Protein AF-A0A2E9IJG1-F1 (afdb_monomer_lite)

Sequence (151 aa):
MSGSKFTTYDQIGQKEDVSDIITDISPTDTPFVSSLKNEKVNARTYEWQEDALASAADNKFAEGSAAPAASQAATTLRSNTTQILMKSVNVAGTADAVALYGRAKETAYQLGKKLKEIKRDYERACVGIDNAAVGAADSDGDSSVREFASA

Structure (mmCIF, N/CA/C/O backbone):
data_AF-A0A2E9IJG1-F1
#
_entry.id   AF-A0A2E9IJG1-F1
#
loop_
_atom_site.group_PDB
_atom_site.id
_atom_site.type_symbol
_atom_site.label_atom_id
_atom_site.label_alt_id
_atom_site.label_comp_id
_atom_site.label_asym_id
_a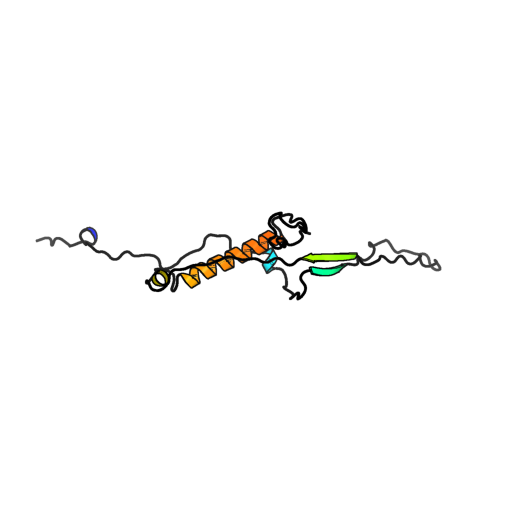tom_site.label_entity_id
_atom_site.label_seq_id
_atom_site.pdbx_PDB_ins_code
_atom_site.Cartn_x
_atom_site.Cartn_y
_atom_site.Cartn_z
_atom_site.occupancy
_atom_site.B_iso_or_equiv
_atom_site.auth_seq_id
_atom_site.auth_comp_id
_atom_site.auth_asym_id
_atom_site.auth_atom_id
_atom_site.pdbx_PDB_model_num
ATOM 1 N N . MET A 1 1 ? -34.077 -33.508 55.342 1.00 48.56 1 MET A N 1
ATOM 2 C CA . MET A 1 1 ? -34.494 -32.349 54.525 1.00 48.56 1 MET A CA 1
ATOM 3 C C . MET A 1 1 ? -33.386 -32.081 53.516 1.00 48.56 1 MET A C 1
ATOM 5 O O . MET A 1 1 ? -32.399 -31.453 53.872 1.00 48.56 1 MET A O 1
ATOM 9 N N . SER A 1 2 ? -33.474 -32.669 52.318 1.00 51.69 2 SER A N 1
ATOM 10 C CA . SER A 1 2 ? -32.515 -32.383 51.242 1.00 51.69 2 SER A CA 1
ATOM 11 C C . SER A 1 2 ? -32.786 -30.960 50.766 1.00 51.69 2 SER A C 1
ATOM 13 O O . SER A 1 2 ? -33.868 -30.693 50.249 1.00 51.69 2 SER A O 1
ATOM 15 N N . GLY A 1 3 ? -31.876 -30.029 51.055 1.00 57.53 3 GLY A N 1
ATOM 16 C CA . GLY A 1 3 ? -32.039 -28.629 50.678 1.00 57.53 3 GLY A CA 1
ATOM 17 C C . GLY A 1 3 ? -32.100 -28.509 49.160 1.00 57.53 3 GLY A C 1
ATOM 18 O O . GLY A 1 3 ? -31.144 -28.875 48.477 1.00 57.53 3 GLY A O 1
ATOM 19 N N . SER A 1 4 ? -33.220 -28.015 48.634 1.00 64.00 4 SER A N 1
ATOM 20 C CA . SER A 1 4 ? -33.346 -27.630 47.231 1.00 64.00 4 SER A CA 1
ATOM 21 C C . SER A 1 4 ? -32.295 -26.563 46.934 1.00 64.00 4 SER A C 1
ATOM 23 O O . SER A 1 4 ? -32.403 -25.429 47.405 1.00 64.00 4 SER A O 1
ATOM 25 N N . LYS A 1 5 ? -31.230 -26.940 46.221 1.00 66.44 5 LYS A N 1
ATOM 26 C CA . LYS A 1 5 ? -30.192 -26.000 45.802 1.00 66.44 5 LYS A CA 1
ATOM 27 C C . LYS A 1 5 ? -30.770 -25.107 44.715 1.00 66.44 5 LYS A C 1
ATOM 29 O O . LYS A 1 5 ? -31.167 -25.607 43.672 1.00 66.44 5 LYS A O 1
ATOM 34 N N . PHE A 1 6 ? -30.793 -23.806 44.969 1.00 66.31 6 PHE A N 1
ATOM 35 C CA . PHE A 1 6 ? -31.056 -22.801 43.948 1.00 66.31 6 PHE A CA 1
ATOM 36 C C . PHE A 1 6 ? -29.893 -22.827 42.952 1.00 66.31 6 PHE A C 1
ATOM 38 O O . PHE A 1 6 ? -28.742 -22.623 43.349 1.00 66.31 6 PHE A O 1
ATOM 45 N N . THR A 1 7 ? -30.172 -23.189 41.701 1.00 76.62 7 THR A N 1
ATOM 46 C CA . THR A 1 7 ? -29.135 -23.364 40.681 1.00 76.62 7 THR A CA 1
ATOM 47 C C . THR A 1 7 ? -29.050 -22.144 39.775 1.00 76.62 7 THR A C 1
ATOM 49 O O . THR A 1 7 ? -29.980 -21.344 39.693 1.00 76.62 7 THR A O 1
ATOM 52 N N . THR A 1 8 ? -27.946 -22.014 39.042 1.00 65.88 8 THR A N 1
ATOM 53 C CA . THR A 1 8 ? -27.836 -21.035 37.953 1.00 65.88 8 THR A CA 1
ATOM 54 C C . THR A 1 8 ? -28.922 -21.228 36.892 1.00 65.88 8 THR A C 1
ATOM 56 O O . THR A 1 8 ? -29.239 -20.284 36.190 1.00 65.88 8 THR A O 1
ATOM 59 N N . TYR A 1 9 ? -29.572 -22.390 36.791 1.00 69.94 9 TYR A N 1
ATOM 60 C CA . TYR A 1 9 ? -30.703 -22.576 35.875 1.00 69.94 9 TYR A CA 1
ATOM 61 C C . TYR A 1 9 ? -31.984 -21.856 36.329 1.00 69.94 9 TYR A C 1
ATOM 63 O O . TYR A 1 9 ? -32.819 -21.526 35.493 1.00 69.94 9 TYR A O 1
ATOM 71 N N . ASP A 1 10 ? -32.116 -21.558 37.625 1.00 72.38 10 ASP A N 1
ATOM 72 C CA . ASP A 1 10 ? -33.280 -20.881 38.214 1.00 72.38 10 ASP A CA 1
ATOM 73 C C . ASP A 1 10 ? -33.057 -19.359 38.379 1.00 72.38 10 ASP A C 1
ATOM 75 O O . ASP A 1 10 ? -33.953 -18.625 38.804 1.00 72.38 10 ASP A O 1
ATOM 79 N N . GLN A 1 11 ? -31.852 -18.864 38.058 1.00 69.50 11 GLN A N 1
ATOM 80 C CA . GLN A 1 11 ? -31.476 -17.453 38.171 1.00 69.50 11 GLN A CA 1
ATOM 81 C C . GLN A 1 11 ? -31.926 -16.635 36.956 1.00 69.50 11 GLN A C 1
ATOM 83 O O . GLN A 1 11 ? -31.373 -16.754 35.862 1.00 69.50 11 GLN A O 1
ATOM 88 N N . ILE A 1 12 ? -32.872 -15.723 37.187 1.00 63.59 12 ILE A N 1
ATOM 89 C CA . ILE A 1 12 ? -33.315 -14.714 36.218 1.00 63.59 12 ILE A CA 1
ATOM 90 C C . ILE A 1 12 ? -32.400 -13.484 36.325 1.00 63.59 12 ILE A C 1
ATOM 92 O O . ILE A 1 12 ? -32.218 -12.943 37.415 1.00 63.59 12 ILE A O 1
ATOM 96 N N . GLY A 1 13 ? -31.842 -13.031 35.197 1.00 67.31 13 GLY A N 1
ATOM 97 C CA . GLY A 1 13 ? -30.970 -11.848 35.132 1.00 67.31 13 GLY A CA 1
ATOM 98 C C . GLY A 1 13 ? -29.467 -12.138 35.225 1.00 67.31 13 GLY A C 1
ATOM 99 O O . GLY A 1 13 ? -28.712 -11.288 35.697 1.00 67.31 13 GLY A O 1
ATOM 100 N N . GLN A 1 14 ? -29.022 -13.326 34.802 1.00 71.25 14 GLN A N 1
ATOM 101 C CA . GLN A 1 14 ? -27.594 -13.626 34.666 1.00 71.25 14 GLN A CA 1
ATOM 102 C C . GLN A 1 14 ? -26.929 -12.646 33.699 1.00 71.25 14 GLN A C 1
ATOM 104 O O . GLN A 1 14 ? -27.483 -12.304 32.657 1.00 71.25 14 GLN A O 1
ATOM 109 N N . LYS A 1 15 ? -25.742 -12.166 34.074 1.00 71.31 15 LYS A N 1
ATOM 110 C CA . LYS A 1 15 ? -24.968 -11.260 33.233 1.00 71.31 15 LYS A CA 1
ATOM 111 C C . LYS A 1 15 ? -24.386 -12.061 32.072 1.00 71.31 15 LYS A C 1
ATOM 113 O O . LYS A 1 15 ? -23.682 -13.037 32.310 1.00 71.31 15 LYS A O 1
ATOM 118 N N . GLU A 1 16 ? -24.675 -11.628 30.851 1.00 75.50 16 GLU A N 1
ATOM 119 C CA . GLU A 1 16 ? -24.087 -12.193 29.636 1.00 75.50 16 GLU A CA 1
ATOM 120 C C . GLU A 1 16 ? -22.555 -12.066 29.698 1.00 75.50 16 GLU A C 1
ATOM 122 O O . GLU A 1 16 ? -22.026 -10.970 29.926 1.00 75.50 16 GLU A O 1
ATOM 127 N N . ASP A 1 17 ? -21.852 -13.188 29.524 1.00 73.31 17 ASP A N 1
ATOM 128 C CA . ASP A 1 17 ? -20.402 -13.211 29.340 1.00 73.31 17 ASP A CA 1
ATOM 129 C C . ASP A 1 17 ? -20.107 -13.079 27.846 1.00 73.31 17 ASP A C 1
ATOM 131 O O . ASP A 1 17 ? -20.400 -13.972 27.048 1.00 73.31 17 ASP A O 1
ATOM 135 N N . VAL A 1 18 ? -19.588 -11.919 27.457 1.00 74.19 18 VAL A N 1
ATOM 136 C CA . VAL A 1 18 ? -19.258 -11.596 26.070 1.00 74.19 18 VAL A CA 1
ATOM 137 C C . VAL A 1 18 ? -17.751 -11.411 25.988 1.00 74.19 18 VAL A C 1
ATOM 139 O O . VAL A 1 18 ? -17.170 -10.654 26.760 1.00 74.19 18 VAL A O 1
ATOM 142 N N . SER A 1 19 ? -17.115 -12.103 25.042 1.00 71.19 19 SER A N 1
ATOM 143 C CA . SER A 1 19 ? -15.670 -12.010 24.837 1.00 71.19 19 SER A CA 1
ATOM 144 C C . SER A 1 19 ? -15.243 -10.586 24.468 1.00 71.19 19 SER A C 1
ATOM 146 O O . SER A 1 19 ? -15.764 -9.991 23.525 1.00 71.19 19 SER A O 1
ATOM 148 N N . ASP A 1 20 ? -14.233 -10.077 25.172 1.00 70.00 20 ASP A N 1
ATOM 149 C CA . ASP A 1 20 ? -13.638 -8.754 24.956 1.00 70.00 20 ASP A CA 1
ATOM 150 C C . ASP A 1 20 ? -12.585 -8.718 23.830 1.00 70.00 20 ASP A C 1
ATOM 152 O O . ASP A 1 20 ? -11.832 -7.754 23.701 1.00 70.00 20 ASP A O 1
ATOM 156 N N . ILE A 1 21 ? -12.484 -9.753 22.993 1.00 72.25 21 ILE A N 1
ATOM 157 C CA . ILE A 1 21 ? -11.501 -9.790 21.903 1.00 72.25 21 ILE A CA 1
ATOM 158 C C . ILE A 1 21 ? -12.221 -9.869 20.562 1.00 72.25 21 ILE A C 1
ATOM 160 O O . ILE A 1 21 ? -12.905 -10.842 20.259 1.00 72.25 21 ILE A O 1
ATOM 164 N N . ILE A 1 22 ? -12.002 -8.856 19.721 1.00 73.31 22 ILE A N 1
ATOM 165 C CA . ILE A 1 22 ? -12.460 -8.857 18.332 1.00 73.31 22 ILE A CA 1
ATOM 166 C C . ILE A 1 22 ? -11.314 -9.339 17.436 1.00 73.31 22 ILE A C 1
ATOM 168 O O . ILE A 1 22 ? -10.365 -8.599 17.174 1.00 73.31 22 ILE A O 1
ATOM 172 N N . THR A 1 23 ? -11.392 -10.580 16.956 1.00 69.81 23 THR A N 1
ATOM 173 C CA . THR A 1 23 ? -10.432 -11.133 15.988 1.00 69.81 23 THR A CA 1
ATOM 174 C C . THR A 1 23 ? -10.890 -10.866 14.556 1.00 69.81 23 THR A C 1
ATOM 176 O O . THR A 1 23 ? -11.970 -11.299 14.156 1.00 69.81 23 THR A O 1
ATOM 179 N N . ASP A 1 24 ? -10.062 -10.183 13.768 1.00 71.50 24 ASP A N 1
ATOM 180 C CA . ASP A 1 24 ? -10.299 -9.971 12.338 1.00 71.50 24 ASP A CA 1
ATOM 181 C C . ASP A 1 24 ? -9.742 -11.157 11.539 1.00 71.50 24 ASP A C 1
ATOM 183 O O . ASP A 1 24 ? -8.555 -11.462 11.631 1.00 71.50 24 ASP A O 1
ATOM 187 N N . ILE A 1 25 ? -10.603 -11.831 10.775 1.00 76.69 25 ILE A N 1
ATOM 188 C CA . ILE A 1 25 ? -10.243 -12.976 9.918 1.00 76.69 25 ILE A CA 1
ATOM 189 C C . ILE A 1 25 ? -9.916 -12.556 8.479 1.00 76.69 25 ILE A C 1
ATOM 191 O O . ILE A 1 25 ? -9.614 -13.398 7.634 1.00 76.69 25 ILE A O 1
ATOM 195 N N . SER A 1 26 ? -10.024 -11.262 8.173 1.00 74.62 26 SER A N 1
ATOM 196 C CA . SER A 1 26 ? -9.743 -10.751 6.836 1.00 74.62 26 SER A CA 1
ATOM 197 C C . SER A 1 26 ? -8.234 -10.793 6.579 1.00 74.62 26 SER A C 1
ATOM 199 O O . SER A 1 26 ? -7.467 -10.401 7.460 1.00 74.62 26 SER A O 1
ATOM 201 N N . PRO A 1 27 ? -7.769 -11.197 5.383 1.00 70.88 27 PRO A N 1
ATOM 202 C CA . PRO A 1 27 ? -6.351 -11.116 5.057 1.00 70.88 27 PRO A CA 1
ATOM 203 C C . PRO A 1 27 ? -5.927 -9.644 5.094 1.00 70.88 27 PRO A C 1
ATOM 205 O O . PRO A 1 27 ? -6.386 -8.847 4.284 1.00 70.88 27 PRO A O 1
ATOM 208 N N . THR A 1 28 ? -5.089 -9.244 6.045 1.00 70.12 28 THR A N 1
ATOM 209 C CA . THR A 1 28 ? -4.624 -7.848 6.169 1.00 70.12 28 THR A CA 1
ATOM 210 C C . THR A 1 28 ? -3.297 -7.590 5.472 1.00 70.12 28 THR A C 1
ATOM 212 O O . THR A 1 28 ? -2.863 -6.442 5.405 1.00 70.12 28 THR A O 1
ATOM 215 N N . ASP A 1 29 ? -2.663 -8.643 4.968 1.00 72.81 29 ASP A N 1
ATOM 216 C CA . ASP A 1 29 ? -1.315 -8.567 4.429 1.00 72.81 29 ASP A CA 1
ATOM 217 C C . ASP A 1 29 ? -1.316 -7.969 3.021 1.00 72.81 29 ASP A C 1
ATOM 219 O O . ASP A 1 29 ? -2.107 -8.350 2.154 1.00 72.81 29 ASP A O 1
ATOM 223 N N . THR A 1 30 ? -0.411 -7.014 2.820 1.00 81.50 30 THR A N 1
ATOM 224 C CA . THR A 1 30 ? -0.164 -6.294 1.564 1.00 81.50 30 THR A CA 1
ATOM 225 C C . THR A 1 30 ? 1.312 -6.470 1.193 1.00 81.50 30 THR A C 1
ATOM 227 O O . THR A 1 30 ? 2.118 -5.571 1.456 1.00 81.50 30 THR A O 1
ATOM 230 N N . PRO A 1 31 ? 1.728 -7.673 0.753 1.00 82.06 31 PRO A N 1
ATOM 231 C CA . PRO A 1 31 ? 3.139 -8.038 0.637 1.00 82.06 31 PRO A CA 1
ATOM 232 C C . PRO A 1 31 ? 3.895 -7.204 -0.400 1.00 82.06 31 PRO A C 1
ATOM 234 O O . PRO A 1 31 ? 5.044 -6.847 -0.143 1.00 82.06 31 PRO A O 1
ATOM 237 N N . PHE A 1 32 ? 3.269 -6.848 -1.525 1.00 82.06 32 PHE A N 1
ATOM 238 C CA . PHE A 1 32 ? 3.908 -6.045 -2.563 1.00 82.06 32 PHE A CA 1
ATOM 239 C C . PHE A 1 32 ? 4.229 -4.653 -2.029 1.00 82.06 32 PHE A C 1
ATOM 241 O O . PHE A 1 32 ? 5.399 -4.288 -1.933 1.00 82.06 32 PHE A O 1
ATOM 248 N N . VAL A 1 33 ? 3.221 -3.918 -1.559 1.00 83.31 33 VAL A N 1
ATOM 249 C CA . VAL A 1 33 ? 3.392 -2.568 -1.008 1.00 83.31 33 VAL A CA 1
ATOM 250 C C . VAL A 1 33 ? 4.344 -2.565 0.185 1.00 83.31 33 VAL A C 1
ATOM 252 O O . VAL A 1 33 ? 5.139 -1.641 0.328 1.00 83.31 33 VAL A O 1
ATOM 255 N N . SER A 1 34 ? 4.297 -3.592 1.037 1.00 84.75 34 SER A N 1
ATOM 256 C CA . SER A 1 34 ? 5.141 -3.648 2.242 1.00 84.75 34 SER A CA 1
ATOM 257 C C . SER A 1 34 ? 6.603 -3.971 1.935 1.00 84.75 34 SER A C 1
ATOM 259 O O . SER A 1 34 ? 7.474 -3.680 2.751 1.00 84.75 34 SER A O 1
ATOM 261 N N . SER A 1 35 ? 6.878 -4.581 0.780 1.00 86.38 35 SER A N 1
ATOM 262 C CA . SER A 1 35 ? 8.238 -4.871 0.318 1.00 86.38 35 SER A CA 1
ATOM 263 C C . SER A 1 35 ? 8.906 -3.679 -0.377 1.00 86.38 35 SER A C 1
ATOM 265 O O . SER A 1 35 ? 10.132 -3.641 -0.500 1.00 86.38 35 SER A O 1
ATOM 267 N N . LEU A 1 36 ? 8.118 -2.696 -0.816 1.00 84.06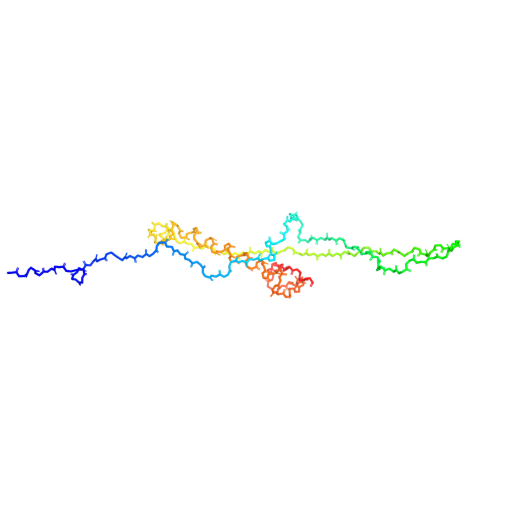 36 LEU A N 1
ATOM 268 C CA . LEU A 1 36 ? 8.603 -1.529 -1.538 1.00 84.06 36 LEU A CA 1
ATOM 269 C C . LEU A 1 36 ? 9.044 -0.416 -0.585 1.00 84.06 36 LEU A C 1
ATOM 271 O O . LEU A 1 36 ? 8.485 -0.215 0.491 1.00 84.06 36 LEU A O 1
ATOM 275 N N . LYS A 1 37 ? 10.046 0.358 -1.013 1.00 84.31 37 LYS A N 1
ATOM 276 C CA . LYS A 1 37 ? 10.400 1.620 -0.355 1.00 84.31 37 LYS A CA 1
ATOM 277 C C . LYS A 1 37 ? 9.510 2.734 -0.889 1.00 84.31 37 LYS A C 1
ATOM 279 O O . LYS A 1 37 ? 9.263 2.814 -2.087 1.00 84.31 37 LYS A O 1
ATOM 284 N N . ASN A 1 38 ? 9.075 3.619 -0.001 1.00 81.44 38 ASN A N 1
ATOM 285 C CA . ASN A 1 38 ? 8.306 4.797 -0.379 1.00 81.44 38 ASN A CA 1
ATOM 286 C C . ASN A 1 38 ? 9.238 5.994 -0.592 1.00 81.44 38 ASN A C 1
ATOM 288 O O . ASN A 1 38 ? 10.087 6.283 0.251 1.00 81.44 38 ASN A O 1
ATOM 292 N N . GLU A 1 39 ? 9.019 6.726 -1.679 1.00 83.12 39 GLU A N 1
ATOM 293 C CA . GLU A 1 39 ? 9.615 8.037 -1.927 1.00 83.12 39 GLU A CA 1
ATOM 294 C C . GLU A 1 39 ? 8.506 9.084 -2.051 1.00 83.12 39 GLU A C 1
ATOM 296 O O . GLU A 1 39 ? 7.404 8.804 -2.529 1.00 83.12 39 GLU A O 1
ATOM 301 N N . LYS A 1 40 ? 8.777 10.304 -1.583 1.00 83.62 40 LYS A N 1
ATOM 302 C CA . LYS A 1 40 ? 7.818 11.401 -1.671 1.00 83.62 40 LYS A CA 1
ATOM 303 C C . LYS A 1 40 ? 7.950 12.104 -3.019 1.00 83.62 40 LYS A C 1
ATOM 305 O O . LYS A 1 40 ? 8.931 12.799 -3.262 1.00 83.62 40 LYS A O 1
ATOM 310 N N . VAL A 1 41 ? 6.906 12.015 -3.835 1.00 82.06 41 VAL A N 1
ATOM 311 C CA . VAL A 1 41 ? 6.772 12.773 -5.083 1.00 82.06 41 VAL A CA 1
ATOM 312 C C . VAL A 1 41 ? 5.905 14.012 -4.836 1.00 82.06 41 VAL A C 1
ATOM 314 O O . VAL A 1 41 ? 4.836 13.918 -4.238 1.00 82.06 41 VAL A O 1
ATOM 317 N N . ASN A 1 42 ? 6.361 15.186 -5.287 1.00 82.75 42 ASN A N 1
ATOM 318 C CA . ASN A 1 42 ? 5.612 16.449 -5.159 1.00 82.75 42 ASN A CA 1
ATOM 319 C C . ASN A 1 42 ? 4.842 16.837 -6.439 1.00 82.75 42 ASN A C 1
ATOM 321 O O . ASN A 1 42 ? 4.051 17.778 -6.421 1.00 82.75 42 ASN A O 1
ATOM 325 N N . ALA A 1 43 ? 5.081 16.132 -7.545 1.00 79.69 43 ALA A N 1
ATOM 326 C CA . ALA A 1 43 ? 4.391 16.310 -8.818 1.00 79.69 43 ALA A CA 1
ATOM 327 C C . ALA A 1 43 ? 3.251 15.289 -8.989 1.00 79.69 43 ALA A C 1
ATOM 329 O O . ALA A 1 43 ? 3.246 14.229 -8.367 1.00 79.69 43 ALA A O 1
ATOM 330 N N . ARG A 1 44 ? 2.265 15.610 -9.839 1.00 78.75 44 ARG A N 1
ATOM 331 C CA . ARG A 1 44 ? 1.142 14.698 -10.140 1.00 78.75 44 ARG A CA 1
ATOM 332 C C . ARG A 1 44 ? 1.596 13.482 -10.946 1.00 78.75 44 ARG A C 1
ATOM 334 O O . ARG A 1 44 ? 1.094 12.385 -10.707 1.00 78.75 44 ARG A O 1
ATOM 341 N N . THR A 1 45 ? 2.530 13.707 -11.863 1.00 81.25 45 THR A N 1
ATOM 342 C CA . THR A 1 45 ? 3.220 12.705 -12.669 1.00 81.25 45 THR A CA 1
ATOM 343 C C . THR A 1 45 ? 4.676 12.632 -12.225 1.00 81.25 45 THR A C 1
ATOM 345 O O . THR A 1 45 ? 5.314 13.661 -11.997 1.00 81.25 45 THR A O 1
ATOM 348 N N . TYR A 1 46 ? 5.184 11.417 -12.063 1.00 82.44 46 TYR A N 1
ATOM 349 C CA . TYR A 1 46 ? 6.590 11.142 -11.803 1.00 82.44 46 TYR A CA 1
ATOM 350 C C . TYR A 1 46 ? 7.195 10.492 -13.036 1.00 82.44 46 TYR A C 1
ATOM 352 O O . TYR A 1 46 ? 6.596 9.575 -13.593 1.00 82.44 46 TYR A O 1
ATOM 360 N N . GLU A 1 47 ? 8.367 10.961 -13.446 1.00 85.31 47 GLU A N 1
ATOM 361 C CA . GLU A 1 47 ? 9.070 10.458 -14.620 1.00 85.31 47 GLU A CA 1
ATOM 362 C C . GLU A 1 47 ? 10.482 10.034 -14.229 1.00 85.31 47 GLU A C 1
ATOM 364 O O . GLU A 1 47 ? 11.141 10.707 -13.434 1.00 85.31 47 GLU A O 1
ATOM 369 N N . TRP A 1 48 ? 10.944 8.920 -14.790 1.00 84.88 48 TRP A N 1
ATOM 370 C CA . TRP A 1 48 ? 12.295 8.406 -14.596 1.00 84.88 48 TRP A CA 1
ATOM 371 C C . TRP A 1 48 ? 12.873 7.922 -15.924 1.00 84.88 48 TRP A C 1
ATOM 373 O O . TRP A 1 48 ? 12.140 7.562 -16.844 1.00 84.88 48 TRP A O 1
ATOM 383 N N . GLN A 1 49 ? 14.199 7.953 -16.043 1.00 84.81 49 GLN A N 1
ATOM 384 C CA . GLN A 1 49 ? 14.897 7.472 -17.232 1.00 84.81 49 GLN A CA 1
ATOM 385 C C . GLN A 1 49 ? 15.491 6.092 -16.975 1.00 84.81 49 GLN A C 1
ATOM 387 O O . GLN A 1 49 ? 16.143 5.875 -15.954 1.00 84.81 49 GLN A O 1
ATOM 392 N N . GLU A 1 50 ? 15.283 5.182 -17.919 1.00 86.50 50 GLU A N 1
ATOM 393 C CA . GLU A 1 50 ? 15.863 3.843 -17.922 1.00 86.50 50 GLU A CA 1
ATOM 394 C C . GLU A 1 50 ? 16.871 3.722 -19.064 1.00 86.50 50 GLU A C 1
ATOM 396 O O . GLU A 1 50 ? 16.615 4.146 -20.197 1.00 86.50 50 GLU A O 1
ATOM 401 N N . ASP A 1 51 ? 18.017 3.127 -18.746 1.00 83.19 51 ASP A N 1
ATOM 402 C CA . ASP A 1 51 ? 19.051 2.743 -19.698 1.00 83.19 51 ASP A CA 1
ATOM 403 C C . ASP A 1 51 ? 19.474 1.299 -19.420 1.00 83.19 51 ASP A C 1
ATOM 405 O O . ASP A 1 51 ? 19.461 0.845 -18.271 1.00 83.19 51 ASP A O 1
ATOM 409 N N . ALA A 1 52 ? 19.837 0.572 -20.469 1.00 80.56 52 ALA A N 1
ATOM 410 C CA . ALA A 1 52 ? 20.208 -0.830 -20.390 1.00 80.56 52 ALA A CA 1
ATOM 411 C C . ALA A 1 52 ? 21.588 -1.046 -21.009 1.00 80.56 52 ALA A C 1
ATOM 413 O O . ALA A 1 52 ? 21.888 -0.567 -22.101 1.00 80.56 52 ALA A O 1
ATOM 414 N N . LEU A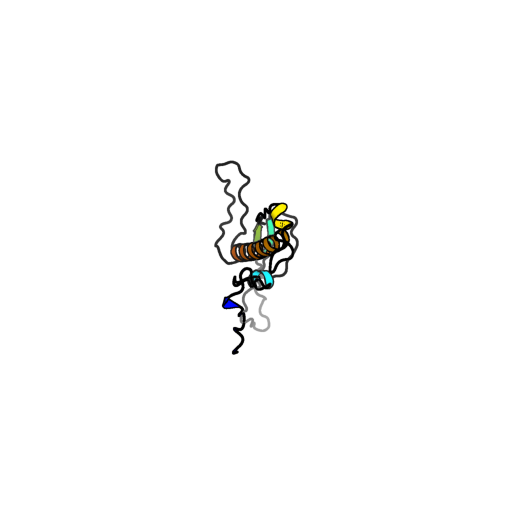 1 53 ? 22.424 -1.832 -20.327 1.00 80.00 53 LEU A N 1
ATOM 415 C CA . LEU A 1 53 ? 23.682 -2.277 -20.915 1.00 80.00 53 LEU A CA 1
ATOM 416 C C . LEU A 1 53 ? 23.399 -3.217 -22.090 1.00 80.00 53 LEU A C 1
ATOM 418 O O . LEU A 1 53 ? 22.464 -4.020 -22.062 1.00 80.00 53 LEU A O 1
ATOM 422 N N . ALA A 1 54 ? 24.263 -3.153 -23.102 1.00 76.56 54 ALA A N 1
ATOM 423 C CA . ALA A 1 54 ? 24.254 -4.122 -24.186 1.00 76.56 54 ALA A CA 1
ATOM 424 C C . ALA A 1 54 ? 24.396 -5.555 -23.637 1.00 76.56 54 ALA A C 1
ATOM 426 O O . ALA A 1 54 ? 25.070 -5.795 -22.631 1.00 76.56 54 ALA A O 1
ATOM 427 N N . SER A 1 55 ? 23.771 -6.517 -24.315 1.00 80.19 55 SER A N 1
ATOM 428 C CA . SER A 1 55 ? 23.849 -7.932 -23.948 1.00 80.19 55 SER A CA 1
ATOM 429 C C . SER A 1 55 ? 25.297 -8.422 -23.899 1.00 80.19 55 SER A C 1
ATOM 431 O O . SER A 1 55 ? 26.103 -8.060 -24.759 1.00 80.19 55 SER A O 1
ATOM 433 N N . ALA A 1 56 ? 25.609 -9.307 -22.950 1.00 81.69 56 ALA A N 1
ATOM 434 C CA . ALA A 1 56 ? 26.915 -9.950 -22.886 1.00 81.69 56 ALA A CA 1
ATOM 435 C C . ALA A 1 56 ? 27.213 -10.702 -24.196 1.00 81.69 56 ALA A C 1
ATOM 437 O O . ALA A 1 56 ? 26.400 -11.497 -24.667 1.00 81.69 56 ALA A O 1
ATOM 438 N N . ALA A 1 57 ? 28.385 -10.450 -24.770 1.00 80.75 57 ALA A N 1
ATOM 439 C CA . ALA A 1 57 ? 28.857 -11.091 -25.989 1.00 80.75 57 ALA A CA 1
ATOM 440 C C . ALA A 1 57 ? 30.242 -11.705 -25.757 1.00 80.75 57 ALA A C 1
ATOM 442 O O . ALA A 1 57 ? 30.990 -11.266 -24.880 1.00 80.75 57 ALA A O 1
ATOM 443 N N . ASP A 1 58 ? 30.589 -12.717 -26.553 1.00 80.44 58 ASP A N 1
ATOM 444 C CA . ASP A 1 58 ? 31.921 -13.321 -26.539 1.00 80.44 58 ASP A CA 1
ATOM 445 C C . ASP A 1 58 ? 32.943 -12.355 -27.165 1.00 80.44 58 ASP A C 1
ATOM 447 O O . ASP A 1 58 ? 33.160 -12.321 -28.380 1.00 80.44 58 ASP A O 1
ATOM 451 N N . ASN A 1 59 ? 33.510 -11.515 -26.301 1.00 79.25 59 ASN A N 1
ATOM 452 C CA . ASN A 1 59 ? 34.311 -10.342 -26.625 1.00 79.25 59 ASN A CA 1
ATOM 453 C C . ASN A 1 59 ? 35.789 -10.687 -26.888 1.00 79.25 59 ASN A C 1
ATOM 455 O O . ASN A 1 59 ? 36.687 -10.206 -26.195 1.00 79.25 59 ASN A O 1
ATOM 459 N N . LYS A 1 60 ? 36.045 -11.568 -27.859 1.00 80.25 60 LYS A N 1
ATOM 460 C CA . LYS A 1 60 ? 37.399 -11.993 -28.245 1.00 80.25 60 LYS A CA 1
ATOM 461 C C . LYS A 1 60 ? 37.859 -11.300 -29.528 1.00 80.25 60 LYS A C 1
ATOM 463 O O . LYS A 1 60 ? 37.172 -11.346 -30.546 1.00 80.25 60 LYS A O 1
ATOM 468 N N . PHE A 1 61 ? 39.056 -10.721 -29.495 1.00 81.12 61 PHE A N 1
ATOM 469 C CA . PHE A 1 61 ? 39.696 -10.089 -30.650 1.00 81.12 61 PHE A CA 1
ATOM 470 C C . PHE A 1 61 ? 41.153 -10.537 -30.772 1.00 81.12 61 PHE A C 1
ATOM 472 O O . PHE A 1 61 ? 41.808 -10.813 -29.767 1.00 81.12 61 PHE A O 1
ATOM 479 N N . ALA A 1 62 ? 41.655 -10.622 -32.005 1.00 82.69 62 ALA A N 1
ATOM 480 C CA . ALA A 1 62 ? 43.065 -10.894 -32.272 1.00 82.69 62 ALA A CA 1
ATOM 481 C C . ALA A 1 62 ? 43.938 -9.666 -31.953 1.00 82.69 62 ALA A C 1
ATOM 483 O O . ALA A 1 62 ? 43.474 -8.525 -32.040 1.00 82.69 62 ALA A O 1
ATOM 484 N N . GLU A 1 63 ? 45.208 -9.896 -31.614 1.00 74.50 63 GLU A N 1
ATOM 485 C CA . GLU A 1 63 ? 46.175 -8.827 -31.350 1.00 74.50 63 GLU A CA 1
ATOM 486 C C . GLU A 1 63 ? 46.325 -7.915 -32.584 1.00 74.50 63 GLU A C 1
ATOM 488 O O . GLU A 1 63 ? 46.541 -8.391 -33.698 1.00 74.50 63 GLU A O 1
ATOM 493 N N . GLY A 1 64 ? 46.153 -6.602 -32.395 1.00 80.50 64 GLY A N 1
ATOM 494 C CA . GLY A 1 64 ? 46.185 -5.604 -33.474 1.00 80.50 64 GLY A CA 1
ATOM 495 C C . GLY A 1 64 ? 44.852 -5.354 -34.197 1.00 80.50 64 GLY A C 1
ATOM 496 O O . GLY A 1 64 ? 44.818 -4.550 -35.128 1.00 80.50 64 GLY A O 1
ATOM 497 N N . SER A 1 65 ? 43.749 -5.994 -33.786 1.00 76.12 65 SER A N 1
ATOM 498 C CA . SER A 1 65 ? 42.410 -5.722 -34.335 1.00 76.12 65 SER A CA 1
ATOM 499 C C . SER A 1 65 ? 41.939 -4.300 -34.016 1.00 76.12 65 SER A C 1
ATOM 501 O O . SER A 1 65 ? 42.041 -3.841 -32.878 1.00 76.12 65 SER A O 1
ATOM 503 N N . ALA A 1 66 ? 41.345 -3.625 -35.003 1.00 79.56 66 ALA A N 1
ATOM 504 C CA . ALA A 1 66 ? 40.668 -2.352 -34.783 1.00 79.56 66 ALA A CA 1
ATOM 505 C C . ALA A 1 66 ? 39.469 -2.531 -33.835 1.00 79.56 66 ALA A C 1
ATOM 507 O O . ALA A 1 66 ? 38.768 -3.546 -33.893 1.00 79.56 66 ALA A O 1
ATOM 508 N N . ALA A 1 67 ? 39.238 -1.542 -32.969 1.00 78.38 67 ALA A N 1
ATOM 509 C CA . ALA A 1 67 ? 38.094 -1.546 -32.067 1.00 78.38 67 ALA A CA 1
ATOM 510 C C . ALA A 1 67 ? 36.776 -1.452 -32.864 1.00 78.38 67 ALA A C 1
ATOM 512 O O . ALA A 1 67 ? 36.712 -0.697 -33.842 1.00 78.38 67 ALA A O 1
ATOM 513 N N . PRO A 1 68 ? 35.723 -2.189 -32.468 1.00 76.50 68 PRO A N 1
ATOM 514 C CA . PRO A 1 68 ? 34.415 -2.065 -33.097 1.00 76.50 68 PRO A CA 1
ATOM 515 C C . PRO A 1 68 ? 33.841 -0.652 -32.915 1.00 76.50 68 PRO A C 1
ATOM 517 O O . PRO A 1 68 ? 34.173 0.061 -31.966 1.00 76.50 68 PRO A O 1
ATOM 520 N N . ALA A 1 69 ? 32.967 -0.248 -33.839 1.00 75.31 69 ALA A N 1
ATOM 521 C CA . ALA A 1 69 ? 32.309 1.052 -33.791 1.00 75.31 69 ALA A CA 1
ATOM 522 C C . ALA A 1 69 ? 31.478 1.207 -32.507 1.00 75.31 69 ALA A C 1
ATOM 524 O O . ALA A 1 69 ? 30.777 0.282 -32.093 1.00 75.31 69 ALA A O 1
ATOM 525 N N . ALA A 1 70 ? 31.538 2.392 -31.895 1.00 71.69 70 ALA A N 1
ATOM 526 C CA . ALA A 1 70 ? 30.757 2.693 -30.705 1.00 71.69 70 ALA A CA 1
ATOM 527 C C . ALA A 1 70 ? 29.259 2.704 -31.045 1.00 71.69 70 ALA A C 1
ATOM 529 O O . ALA A 1 70 ? 28.805 3.504 -31.862 1.00 71.69 70 ALA A O 1
ATOM 530 N N . SER A 1 71 ? 28.497 1.832 -30.393 1.00 67.25 71 SER A N 1
ATOM 531 C CA . SER A 1 71 ? 27.037 1.879 -30.375 1.00 67.25 71 SER A CA 1
ATOM 532 C C . SER A 1 71 ? 26.602 2.428 -29.020 1.00 67.25 71 SER A C 1
ATOM 534 O O . SER A 1 71 ? 27.042 1.932 -27.984 1.00 67.25 71 SER A O 1
ATOM 536 N N . GLN A 1 72 ? 25.796 3.487 -29.032 1.00 73.81 72 GLN A N 1
ATOM 537 C CA . GLN A 1 72 ? 25.217 4.104 -27.840 1.00 73.81 72 GLN A CA 1
ATOM 538 C C . GLN A 1 72 ? 23.701 4.091 -28.020 1.00 73.81 72 GLN A C 1
ATOM 540 O O . GLN A 1 72 ? 23.203 4.539 -29.056 1.00 73.81 72 GLN A O 1
ATOM 545 N N . ALA A 1 73 ? 22.979 3.549 -27.043 1.00 76.44 73 ALA A N 1
ATOM 546 C CA . ALA A 1 73 ? 21.527 3.636 -26.994 1.00 76.44 73 ALA A CA 1
ATOM 547 C C . ALA A 1 73 ? 21.121 4.930 -26.274 1.00 76.44 73 ALA A C 1
ATOM 549 O O . ALA A 1 73 ? 21.813 5.385 -25.366 1.00 76.44 73 ALA A O 1
ATOM 550 N N . ALA A 1 74 ? 20.019 5.543 -26.705 1.00 78.69 74 ALA A N 1
ATOM 551 C CA . ALA A 1 74 ? 19.422 6.655 -25.975 1.00 78.69 74 ALA A CA 1
ATOM 552 C C . ALA A 1 74 ? 18.620 6.121 -24.782 1.00 78.69 74 ALA A C 1
ATOM 554 O O . ALA A 1 74 ? 17.995 5.063 -24.884 1.00 78.69 74 ALA A O 1
ATOM 555 N N . THR A 1 75 ? 18.596 6.877 -23.684 1.00 85.06 75 THR A N 1
ATOM 556 C CA . THR A 1 75 ? 17.770 6.546 -22.522 1.00 85.06 75 THR A CA 1
ATOM 557 C C . THR A 1 75 ? 16.285 6.652 -22.869 1.00 85.06 75 THR A C 1
ATOM 559 O O . THR A 1 75 ? 15.866 7.473 -23.690 1.00 85.06 75 THR A O 1
ATOM 562 N N . THR A 1 76 ? 15.471 5.804 -22.248 1.00 84.62 76 THR A N 1
ATOM 563 C CA . THR A 1 76 ? 14.014 5.815 -22.421 1.00 84.62 76 THR A CA 1
ATOM 564 C C . THR A 1 76 ? 13.355 6.490 -21.227 1.00 84.62 76 THR A C 1
ATOM 566 O O . THR A 1 76 ? 13.729 6.238 -20.084 1.00 84.62 76 THR A O 1
ATOM 569 N N . LEU A 1 77 ? 12.389 7.376 -21.478 1.00 85.44 77 LEU A N 1
ATOM 570 C CA . LEU A 1 77 ? 11.628 8.041 -20.422 1.00 85.44 77 LEU A CA 1
ATOM 571 C C . LEU A 1 77 ? 10.390 7.204 -20.080 1.00 85.44 77 LEU A C 1
ATOM 573 O O . LEU A 1 77 ? 9.599 6.864 -20.961 1.00 85.44 77 LEU A O 1
ATOM 577 N N . ARG A 1 78 ? 10.216 6.889 -18.800 1.00 83.81 78 ARG A N 1
ATOM 578 C CA . ARG A 1 78 ? 9.037 6.225 -18.237 1.00 83.81 78 ARG A CA 1
ATOM 579 C C . ARG A 1 78 ? 8.316 7.206 -17.322 1.00 83.81 78 ARG A C 1
ATOM 581 O O . ARG A 1 78 ? 8.950 8.072 -16.722 1.00 83.81 78 ARG A O 1
ATOM 588 N N . SER A 1 79 ? 6.997 7.086 -17.225 1.00 83.19 79 SER A N 1
ATOM 589 C CA . SER A 1 79 ? 6.180 7.961 -16.390 1.00 83.19 79 SER A CA 1
ATOM 590 C C . SER A 1 79 ? 5.079 7.193 -15.669 1.00 83.19 79 SER A C 1
ATOM 592 O O . SER A 1 79 ? 4.624 6.145 -16.125 1.00 83.19 79 SER A O 1
ATOM 594 N N . ASN A 1 80 ? 4.653 7.719 -14.522 1.00 77.69 80 ASN A N 1
ATOM 595 C CA . ASN A 1 80 ? 3.509 7.218 -13.769 1.00 77.69 80 ASN A CA 1
ATOM 596 C C . ASN A 1 80 ? 2.754 8.370 -13.086 1.00 77.69 80 ASN A C 1
ATOM 598 O O . ASN A 1 80 ? 3.330 9.417 -12.788 1.00 77.69 80 ASN A O 1
ATOM 602 N N . THR A 1 81 ? 1.461 8.179 -12.827 1.00 80.88 81 THR A N 1
ATOM 603 C CA . THR A 1 81 ? 0.561 9.169 -12.227 1.00 80.88 81 THR A CA 1
ATOM 604 C C . THR A 1 81 ? 0.156 8.768 -10.810 1.00 80.88 81 THR A C 1
ATOM 606 O O . THR A 1 81 ? -0.072 7.603 -10.501 1.00 80.88 81 THR A O 1
ATOM 609 N N . THR A 1 82 ? 0.036 9.759 -9.927 1.00 80.31 82 THR A N 1
ATOM 610 C CA . THR A 1 82 ? -0.438 9.569 -8.547 1.00 80.31 82 THR A CA 1
ATOM 611 C C . THR A 1 82 ? -1.970 9.466 -8.462 1.00 80.31 82 THR A C 1
ATOM 613 O O . THR A 1 82 ? -2.694 10.252 -9.077 1.00 80.31 82 THR A O 1
ATOM 616 N N . GLN A 1 83 ? -2.473 8.541 -7.636 1.00 78.75 83 GLN A N 1
ATOM 617 C CA . GLN A 1 83 ? -3.903 8.321 -7.369 1.00 78.75 83 GLN A CA 1
ATOM 618 C C . GLN A 1 83 ? -4.301 8.797 -5.961 1.00 78.75 83 GLN A C 1
ATOM 620 O O . GLN A 1 83 ? -3.490 8.801 -5.035 1.00 78.75 83 GLN A O 1
ATOM 625 N N . ILE A 1 84 ? -5.570 9.185 -5.789 1.00 83.44 84 ILE A N 1
ATOM 626 C CA . ILE A 1 84 ? -6.170 9.484 -4.480 1.00 83.44 84 ILE A CA 1
ATOM 627 C C . ILE A 1 84 ? -7.009 8.285 -4.026 1.00 83.44 84 ILE A C 1
ATOM 629 O O . ILE A 1 84 ? -7.882 7.828 -4.758 1.00 83.44 84 ILE A O 1
ATOM 633 N N . LEU A 1 85 ? -6.772 7.810 -2.801 1.00 82.69 85 LEU A N 1
ATOM 634 C CA . LEU A 1 85 ? -7.555 6.761 -2.143 1.00 82.69 85 LEU A CA 1
ATOM 635 C C . LEU A 1 85 ? -8.310 7.367 -0.959 1.00 82.69 85 LEU A C 1
ATOM 637 O O . LEU A 1 85 ? -7.720 8.068 -0.137 1.00 82.69 85 LEU A O 1
ATOM 641 N N . MET A 1 86 ? -9.608 7.088 -0.849 1.00 84.75 86 MET A N 1
ATOM 642 C CA . MET A 1 86 ? -10.446 7.628 0.221 1.00 84.75 86 MET A CA 1
ATOM 643 C C . MET A 1 86 ? -11.464 6.604 0.718 1.00 84.75 86 MET A C 1
ATOM 645 O O . MET A 1 86 ? -12.112 5.920 -0.070 1.00 84.75 86 MET A O 1
ATOM 649 N N . LYS A 1 87 ? -11.637 6.534 2.042 1.00 85.00 87 LYS A N 1
ATOM 650 C CA . LYS A 1 87 ? -12.774 5.877 2.700 1.00 85.00 87 LYS A CA 1
ATOM 651 C C . LYS A 1 87 ? -13.271 6.741 3.846 1.00 85.00 87 LYS A C 1
ATOM 653 O O . LYS A 1 87 ? -12.472 7.346 4.557 1.00 85.00 87 LYS A O 1
ATOM 658 N N . SER A 1 88 ? -14.583 6.779 4.034 1.00 85.38 88 SER A N 1
ATOM 659 C CA . SER A 1 88 ? -15.226 7.527 5.111 1.00 85.38 88 SER A CA 1
ATOM 660 C C . SER A 1 88 ? -15.573 6.625 6.297 1.00 85.38 88 SER A C 1
ATOM 662 O O . SER A 1 88 ? -15.861 5.434 6.152 1.00 85.38 88 SER A O 1
ATOM 664 N N . VAL A 1 89 ? -15.542 7.220 7.489 1.00 83.69 89 VAL A N 1
ATOM 665 C CA . VAL A 1 89 ? -16.049 6.637 8.733 1.00 83.69 89 VAL A CA 1
ATOM 666 C C . VAL A 1 89 ? -16.964 7.669 9.367 1.00 83.69 89 VAL A C 1
ATOM 668 O O . VAL A 1 89 ? -16.536 8.791 9.614 1.00 83.69 89 VAL A O 1
ATOM 671 N N . ASN A 1 90 ? -18.203 7.279 9.649 1.00 81.50 90 ASN A N 1
ATOM 672 C CA . ASN A 1 90 ? -19.173 8.106 10.353 1.00 81.50 90 ASN A CA 1
ATOM 673 C C . ASN A 1 90 ? -19.703 7.305 11.543 1.00 81.50 90 ASN A C 1
ATOM 675 O O . ASN A 1 90 ? -20.232 6.210 11.360 1.00 81.50 90 ASN A O 1
ATOM 679 N N . VAL A 1 91 ? -19.550 7.843 12.752 1.00 79.94 91 VAL A N 1
ATOM 680 C CA . VAL A 1 91 ? -20.037 7.227 13.993 1.00 79.94 91 VAL A CA 1
ATOM 681 C C . VAL A 1 91 ? -20.830 8.274 14.766 1.00 79.94 91 VAL A C 1
ATOM 683 O O . VAL A 1 91 ? -20.398 9.419 14.893 1.00 79.94 91 VAL A O 1
ATOM 686 N N . ALA A 1 92 ? -22.006 7.894 15.264 1.00 82.81 92 ALA A N 1
ATOM 687 C CA . ALA A 1 92 ? -22.830 8.774 16.084 1.00 82.81 92 ALA A CA 1
ATOM 688 C C . ALA A 1 92 ? -22.193 8.989 17.468 1.00 82.81 92 ALA A C 1
ATOM 690 O O . ALA A 1 92 ? -21.691 8.044 18.073 1.00 82.81 92 ALA A O 1
ATOM 691 N N . GLY A 1 93 ? -22.276 10.207 18.012 1.00 77.00 93 GLY A N 1
ATOM 692 C CA . GLY A 1 93 ? -21.674 10.532 19.315 1.00 77.00 93 GLY A CA 1
ATOM 693 C C . GLY A 1 93 ? -22.222 9.700 20.480 1.00 77.00 93 GLY A C 1
ATOM 694 O O . GLY A 1 93 ? -21.489 9.377 21.407 1.00 77.00 93 GLY A O 1
ATOM 695 N N . THR A 1 94 ? -23.487 9.278 20.411 1.00 76.75 94 THR A N 1
ATOM 696 C CA . THR A 1 94 ? -24.082 8.358 21.391 1.00 76.75 94 THR A CA 1
ATOM 697 C C . THR A 1 94 ? -23.508 6.947 21.290 1.00 76.75 94 THR A C 1
ATOM 699 O O . THR A 1 94 ? -23.310 6.306 22.314 1.00 76.75 94 THR A O 1
ATOM 702 N N . ALA A 1 95 ? -23.186 6.476 20.083 1.00 71.38 95 ALA A N 1
ATOM 703 C CA . ALA A 1 95 ? -22.580 5.163 19.873 1.00 71.38 95 ALA A CA 1
ATOM 704 C C . ALA A 1 95 ? -21.131 5.095 20.388 1.00 71.38 95 ALA A C 1
ATOM 706 O O . ALA A 1 95 ? -20.689 4.027 20.793 1.00 71.38 95 ALA A O 1
ATOM 707 N N . ASP A 1 96 ? -20.414 6.224 20.416 1.00 74.56 96 ASP A N 1
ATOM 708 C CA . ASP A 1 96 ? -19.048 6.302 20.959 1.00 74.56 96 ASP A CA 1
ATOM 709 C C . ASP A 1 96 ? -19.017 6.512 22.488 1.00 74.56 96 ASP A C 1
ATOM 711 O O . ASP A 1 96 ? -17.980 6.324 23.119 1.00 74.56 96 ASP A O 1
ATOM 715 N N . ALA A 1 97 ? -20.146 6.905 23.091 1.00 70.94 97 ALA A N 1
ATOM 716 C CA . ALA A 1 97 ? -20.281 7.127 24.534 1.00 70.94 97 ALA A CA 1
ATOM 717 C C . ALA A 1 97 ? -20.749 5.881 25.310 1.00 70.94 97 ALA A C 1
ATOM 719 O O . ALA A 1 97 ? -20.562 5.802 26.524 1.00 70.94 97 ALA A O 1
ATOM 720 N N . VAL A 1 98 ? -21.383 4.921 24.632 1.00 77.94 98 VAL A N 1
ATOM 721 C CA . VAL A 1 98 ? -21.850 3.670 25.243 1.00 77.94 98 VAL A CA 1
ATOM 722 C C . VAL A 1 98 ? -20.666 2.726 25.461 1.00 77.94 98 VAL A C 1
ATOM 724 O O . VAL A 1 98 ? -19.805 2.587 24.596 1.00 77.94 98 VAL A O 1
ATOM 727 N N . ALA A 1 99 ? -20.630 2.055 26.615 1.00 72.44 99 ALA A N 1
ATOM 728 C CA . ALA A 1 99 ? -19.634 1.025 26.889 1.00 72.44 99 ALA A CA 1
ATOM 729 C C . ALA A 1 99 ? -19.861 -0.187 25.972 1.00 72.44 99 ALA A C 1
ATOM 731 O O . ALA A 1 99 ? -20.959 -0.743 25.922 1.00 72.44 99 ALA A O 1
ATOM 732 N N . LEU A 1 100 ? -18.816 -0.585 25.250 1.00 76.00 100 LEU A N 1
ATOM 733 C CA . LEU A 1 100 ? -18.839 -1.683 24.290 1.00 76.00 100 LEU A CA 1
ATOM 734 C C . LEU A 1 100 ? -17.872 -2.778 24.742 1.00 76.00 100 LEU A C 1
ATOM 736 O O . LEU A 1 100 ? -16.805 -2.489 25.281 1.00 76.00 100 LEU A O 1
ATOM 740 N N . TYR A 1 101 ? -18.232 -4.029 24.471 1.00 71.31 101 TYR A N 1
ATOM 741 C CA . TYR A 1 101 ? -17.330 -5.164 24.648 1.00 71.31 101 TYR A CA 1
ATOM 742 C C . TYR A 1 101 ? -16.272 -5.177 23.538 1.00 71.31 101 TYR A C 1
ATOM 744 O O . TYR A 1 101 ? -16.563 -4.885 22.374 1.00 71.31 101 TYR A O 1
ATOM 752 N N . GLY A 1 102 ? -15.032 -5.478 23.914 1.00 66.62 102 GLY A N 1
ATOM 753 C CA . GLY A 1 102 ? -13.893 -5.647 23.008 1.00 66.62 102 GLY A CA 1
ATOM 754 C C . GLY A 1 102 ? -13.411 -4.441 22.197 1.00 66.62 102 GLY A C 1
ATOM 755 O O . GLY A 1 102 ? -12.611 -4.601 21.272 1.00 66.62 102 GLY A O 1
ATOM 756 N N . ARG A 1 103 ? -13.842 -3.222 22.542 1.00 74.25 103 ARG A N 1
ATOM 757 C CA . ARG A 1 103 ? -13.315 -1.966 21.976 1.00 74.25 103 ARG A CA 1
ATOM 758 C C . ARG A 1 103 ? -13.583 -0.782 22.896 1.00 74.25 103 ARG A C 1
ATOM 760 O O . ARG A 1 103 ? -14.688 -0.609 23.389 1.00 74.25 103 ARG A O 1
ATOM 767 N N . ALA A 1 104 ? -12.573 0.069 23.072 1.00 70.44 104 ALA A N 1
ATOM 768 C CA . ALA A 1 104 ? -12.688 1.258 23.919 1.00 70.44 104 ALA A CA 1
ATOM 769 C C . ALA A 1 104 ? -13.511 2.386 23.271 1.00 70.44 104 ALA A C 1
ATOM 771 O O . ALA A 1 104 ? -14.161 3.148 23.977 1.00 70.44 104 ALA A O 1
ATOM 772 N N . LYS A 1 105 ? -13.452 2.512 21.937 1.00 76.88 105 LYS A N 1
ATOM 773 C CA . LYS A 1 105 ? -14.202 3.492 21.138 1.00 76.88 105 LYS A CA 1
ATOM 774 C C . LYS A 1 105 ? -14.554 2.902 19.780 1.00 76.88 105 LYS A C 1
ATOM 776 O O . LYS A 1 105 ? -13.696 2.287 19.137 1.00 76.88 105 LYS A O 1
ATOM 781 N N . GLU A 1 106 ? -15.779 3.128 19.322 1.00 79.94 106 GLU A N 1
ATOM 782 C CA . GLU A 1 106 ? -16.237 2.634 18.021 1.00 79.94 106 GLU A CA 1
ATOM 783 C C . GLU A 1 106 ? -15.541 3.366 16.878 1.00 79.94 106 GLU A C 1
ATOM 785 O O . GLU A 1 106 ? -15.175 2.767 15.865 1.00 79.94 106 GLU A O 1
ATOM 790 N N . THR A 1 107 ? -15.282 4.657 17.078 1.00 80.81 107 THR A N 1
ATOM 791 C CA . THR A 1 107 ? -14.549 5.501 16.131 1.00 80.81 107 THR A CA 1
ATOM 792 C C . THR A 1 107 ? -13.166 4.939 15.811 1.00 80.81 107 THR A C 1
ATOM 794 O O . THR A 1 107 ? -12.812 4.788 14.640 1.00 80.81 107 THR A O 1
ATOM 797 N N . ALA A 1 108 ? -12.399 4.567 16.838 1.00 78.69 108 ALA A N 1
ATOM 798 C CA . ALA A 1 108 ? -11.059 4.010 16.676 1.00 78.69 108 ALA A CA 1
ATOM 799 C C . ALA A 1 108 ? -11.080 2.645 15.970 1.00 78.69 108 ALA A C 1
ATOM 801 O O . ALA A 1 108 ? -10.240 2.378 15.108 1.00 78.69 108 ALA A O 1
ATOM 802 N N . TYR A 1 109 ? -12.060 1.800 16.298 1.00 83.00 109 TYR A N 1
ATOM 803 C CA . TYR A 1 109 ? -12.210 0.483 15.685 1.00 83.00 109 TYR A CA 1
ATOM 804 C C . TYR A 1 109 ? -12.535 0.582 14.186 1.00 83.00 109 TYR A C 1
ATOM 806 O O . TYR A 1 109 ? -11.852 -0.022 13.353 1.00 83.00 109 TYR A O 1
ATOM 814 N N . GLN A 1 110 ? -13.523 1.405 13.823 1.00 84.00 110 GLN A N 1
ATOM 815 C CA . GLN A 1 110 ? -13.903 1.605 12.424 1.00 84.00 110 GLN A CA 1
ATOM 816 C C . GLN A 1 110 ? -12.791 2.286 11.623 1.00 84.00 110 GLN A C 1
ATOM 818 O O . GLN A 1 110 ? -12.526 1.889 10.488 1.00 84.00 110 GLN A O 1
ATOM 823 N N . LEU A 1 111 ? -12.074 3.245 12.220 1.00 84.38 111 LEU A N 1
ATOM 824 C CA . LEU A 1 111 ? -10.903 3.859 11.595 1.00 84.38 111 LEU A CA 1
ATOM 825 C C . LEU A 1 111 ? -9.811 2.822 11.308 1.00 84.38 111 LEU A C 1
ATOM 827 O O . LEU A 1 111 ? -9.324 2.747 10.182 1.00 84.38 111 LEU A O 1
ATOM 831 N N . GLY A 1 112 ? -9.460 1.981 12.286 1.00 83.88 112 GLY A N 1
ATOM 832 C CA . GLY A 1 112 ? -8.463 0.923 12.106 1.00 83.88 112 GLY A CA 1
ATOM 833 C C . GLY A 1 112 ? -8.831 -0.047 10.981 1.00 83.88 112 GLY A C 1
ATOM 834 O O . GLY A 1 112 ? -7.982 -0.399 10.159 1.00 83.88 112 GLY A O 1
ATOM 835 N N . LYS A 1 113 ? -10.112 -0.417 10.883 1.00 85.56 113 LYS A N 1
ATOM 836 C CA . LYS A 1 113 ? -10.621 -1.247 9.787 1.00 85.56 113 LYS A CA 1
ATOM 837 C C . LYS A 1 113 ? -10.505 -0.538 8.435 1.00 85.56 113 LYS A C 1
ATOM 839 O O . LYS A 1 113 ? -9.981 -1.123 7.490 1.00 85.56 113 LYS A O 1
ATOM 844 N N . LYS A 1 114 ? -10.918 0.730 8.333 1.00 85.81 114 LYS A N 1
ATOM 845 C CA . LYS A 1 114 ? -10.814 1.489 7.075 1.00 85.81 114 LYS A CA 1
ATOM 846 C C . LYS A 1 114 ? -9.378 1.726 6.633 1.00 85.81 114 LYS A C 1
ATOM 848 O O . LYS A 1 114 ? -9.111 1.647 5.440 1.00 85.81 114 LYS A O 1
ATOM 853 N N . LEU A 1 115 ? -8.443 1.915 7.560 1.00 84.56 115 LEU A N 1
ATOM 854 C CA . LEU A 1 115 ? -7.019 2.006 7.232 1.00 84.56 115 LEU A CA 1
ATOM 855 C C . LEU A 1 115 ? -6.476 0.693 6.652 1.00 84.56 115 LEU A C 1
ATOM 857 O O . LEU A 1 115 ? -5.732 0.723 5.673 1.00 84.56 115 LEU A O 1
ATOM 861 N N . LYS A 1 116 ? -6.864 -0.460 7.212 1.00 86.75 116 LYS A N 1
ATOM 862 C CA . LYS A 1 116 ? -6.502 -1.777 6.658 1.00 86.75 116 LYS A CA 1
ATOM 863 C C . LYS A 1 116 ? -7.114 -1.999 5.274 1.00 86.75 116 LYS A C 1
ATOM 865 O O . LYS A 1 116 ? -6.430 -2.482 4.378 1.00 86.75 116 LYS A O 1
ATOM 870 N N . GLU A 1 117 ? -8.372 -1.608 5.083 1.00 85.88 117 GLU A N 1
ATOM 871 C CA . GLU A 1 117 ? -9.029 -1.673 3.775 1.00 85.88 117 GLU A CA 1
ATOM 872 C C . GLU A 1 117 ? -8.317 -0.788 2.736 1.00 85.88 117 GLU A C 1
ATOM 874 O O . GLU A 1 117 ? -8.027 -1.268 1.649 1.00 85.88 117 GLU A O 1
ATOM 879 N N . ILE A 1 118 ? -7.958 0.459 3.077 1.00 88.06 118 ILE A N 1
ATOM 880 C CA . ILE A 1 118 ? -7.226 1.362 2.167 1.00 88.06 118 ILE A CA 1
ATOM 881 C C . ILE A 1 118 ? -5.880 0.763 1.751 1.00 88.06 118 ILE A C 1
ATOM 883 O O . ILE A 1 118 ? -5.499 0.866 0.588 1.00 88.06 118 ILE A O 1
ATOM 887 N N . LYS A 1 119 ? -5.158 0.111 2.671 1.00 86.00 119 LYS A N 1
ATOM 888 C CA . LYS A 1 119 ? -3.903 -0.571 2.322 1.00 86.00 119 LYS A CA 1
ATOM 889 C C . LYS A 1 119 ? -4.130 -1.693 1.308 1.00 86.00 119 LYS A C 1
ATOM 891 O O . LYS A 1 119 ? -3.359 -1.809 0.361 1.00 86.00 119 LYS A O 1
ATOM 896 N N . ARG A 1 120 ? -5.195 -2.486 1.469 1.00 86.81 120 ARG A N 1
ATOM 897 C CA . ARG A 1 120 ? -5.564 -3.518 0.487 1.00 86.81 120 ARG A CA 1
ATOM 898 C C . ARG A 1 120 ? -5.977 -2.925 -0.856 1.00 86.81 120 ARG A C 1
ATOM 900 O O . ARG A 1 120 ? -5.644 -3.501 -1.885 1.00 86.81 120 ARG A O 1
ATOM 907 N N . ASP A 1 121 ? -6.679 -1.797 -0.851 1.00 84.94 121 ASP A N 1
ATOM 908 C CA . ASP A 1 121 ? -7.069 -1.109 -2.084 1.00 84.94 121 ASP A CA 1
ATOM 909 C C . ASP A 1 121 ? -5.833 -0.557 -2.815 1.00 84.94 121 ASP A C 1
ATOM 911 O O . ASP A 1 121 ? -5.750 -0.659 -4.036 1.00 84.94 121 ASP A O 1
ATOM 915 N N . TYR A 1 122 ? -4.831 -0.064 -2.078 1.00 85.00 122 TYR A N 1
ATOM 916 C CA . TYR A 1 122 ? -3.551 0.356 -2.651 1.00 85.00 122 TYR A CA 1
ATOM 917 C C . TYR A 1 122 ? -2.772 -0.818 -3.263 1.00 85.00 122 TYR A C 1
ATOM 919 O O . TYR A 1 122 ? -2.337 -0.731 -4.405 1.00 85.00 122 TYR A O 1
ATOM 927 N N . GLU A 1 123 ? -2.671 -1.946 -2.554 1.00 85.38 123 GLU A N 1
ATOM 928 C CA . GLU A 1 123 ? -2.088 -3.182 -3.098 1.00 85.38 123 GLU A CA 1
ATOM 929 C C . GLU A 1 123 ? -2.809 -3.607 -4.387 1.00 85.38 123 GLU A C 1
ATOM 931 O O . GLU A 1 123 ? -2.179 -3.934 -5.392 1.00 85.38 123 GLU A O 1
ATOM 936 N N . ARG A 1 124 ? -4.147 -3.550 -4.388 1.00 84.06 124 ARG A N 1
ATOM 937 C CA . ARG A 1 124 ? -4.959 -3.902 -5.555 1.00 84.06 124 ARG A CA 1
ATOM 938 C C . ARG A 1 124 ? -4.688 -2.984 -6.746 1.00 84.06 124 ARG A C 1
ATOM 940 O O . ARG A 1 124 ? -4.621 -3.497 -7.858 1.00 84.06 124 ARG A O 1
ATOM 947 N N . ALA A 1 125 ? -4.521 -1.684 -6.513 1.00 80.12 125 ALA A N 1
ATOM 948 C CA . ALA A 1 125 ? -4.193 -0.712 -7.555 1.00 80.12 125 ALA A CA 1
ATOM 949 C C . ALA A 1 125 ? -2.797 -0.938 -8.159 1.00 80.12 125 ALA A C 1
ATOM 951 O O . ALA A 1 125 ? -2.564 -0.574 -9.305 1.00 80.12 125 ALA A O 1
ATOM 952 N N . CYS A 1 126 ? -1.868 -1.543 -7.414 1.00 77.38 126 CYS A N 1
ATOM 953 C CA . CYS A 1 126 ? -0.519 -1.796 -7.912 1.00 77.38 126 CYS A CA 1
ATOM 954 C C . CYS A 1 126 ? -0.358 -3.115 -8.681 1.00 77.38 126 CYS A C 1
ATOM 956 O O . CYS A 1 126 ? 0.439 -3.161 -9.612 1.00 77.38 126 CYS A O 1
ATOM 958 N N . VAL A 1 127 ? -1.038 -4.195 -8.272 1.00 79.88 127 VAL A N 1
ATOM 959 C CA . VAL A 1 127 ? -0.796 -5.545 -8.837 1.00 79.88 127 VAL A CA 1
ATOM 960 C C . VAL A 1 127 ? -2.051 -6.299 -9.270 1.00 79.88 127 VAL A C 1
ATOM 962 O O . VAL A 1 127 ? -1.954 -7.392 -9.819 1.00 79.88 127 VAL A O 1
ATOM 965 N N . GLY A 1 128 ? -3.242 -5.787 -8.966 1.00 66.50 128 GLY A N 1
ATOM 966 C CA . GLY A 1 128 ? -4.474 -6.568 -9.057 1.00 66.50 128 GLY A CA 1
ATOM 967 C C . GLY A 1 128 ? -5.434 -6.176 -10.174 1.00 66.50 128 GLY A C 1
ATOM 968 O O . GLY A 1 128 ? -6.522 -6.765 -10.230 1.00 66.50 128 GLY A O 1
ATOM 969 N N . ILE A 1 129 ? -5.105 -5.160 -10.973 1.00 66.88 129 ILE A N 1
ATOM 970 C CA . ILE A 1 129 ? -5.909 -4.639 -12.085 1.00 66.88 129 ILE A CA 1
ATOM 971 C C . ILE A 1 129 ? -4.948 -4.066 -13.143 1.00 66.88 129 ILE A C 1
ATOM 973 O O . ILE A 1 129 ? -3.970 -3.409 -12.790 1.00 66.88 129 ILE A O 1
ATOM 977 N N . ASP A 1 130 ? -5.243 -4.297 -14.425 1.00 60.09 130 ASP A N 1
ATOM 978 C CA . ASP A 1 130 ? -4.617 -3.571 -15.536 1.00 60.09 130 ASP A CA 1
ATOM 979 C C . ASP A 1 130 ? -5.298 -2.205 -15.667 1.00 60.09 130 ASP A C 1
ATOM 981 O O . ASP A 1 130 ? -6.296 -2.036 -16.375 1.00 60.09 130 ASP A O 1
ATOM 985 N N . ASN A 1 131 ? -4.811 -1.228 -14.909 1.00 59.56 131 ASN A N 1
ATOM 986 C CA . ASN A 1 131 ? -5.282 0.143 -15.003 1.00 59.56 131 ASN A CA 1
ATOM 987 C C . ASN A 1 131 ? -4.691 0.784 -16.264 1.00 59.56 131 ASN A C 1
ATOM 989 O O . ASN A 1 131 ? -3.506 1.125 -16.324 1.00 59.56 131 ASN A O 1
ATOM 993 N N . ALA A 1 132 ? -5.528 0.959 -17.290 1.00 54.22 132 ALA A N 1
ATOM 994 C CA . ALA A 1 132 ? -5.179 1.806 -18.421 1.00 54.22 132 ALA A CA 1
ATOM 995 C C . ALA A 1 132 ? -4.871 3.221 -17.904 1.00 54.22 132 ALA A C 1
ATOM 997 O O . ALA A 1 132 ? -5.528 3.701 -16.983 1.00 54.22 132 ALA A O 1
ATOM 998 N N . ALA A 1 133 ? -3.896 3.913 -18.497 1.00 52.03 133 ALA A N 1
ATOM 999 C CA . ALA A 1 133 ? -3.640 5.318 -18.192 1.00 52.03 133 ALA A CA 1
ATOM 1000 C C . ALA A 1 133 ? -4.847 6.168 -18.641 1.00 52.03 133 ALA A C 1
ATOM 1002 O O . ALA A 1 133 ? -4.879 6.693 -19.755 1.00 52.03 133 ALA A O 1
ATOM 1003 N N . VAL A 1 134 ? -5.892 6.254 -17.813 1.00 50.34 134 VAL A N 1
ATOM 1004 C CA . VAL A 1 134 ? -7.106 6.998 -18.144 1.00 50.34 134 VAL A CA 1
ATOM 1005 C C . VAL A 1 134 ? -6.812 8.489 -18.000 1.00 50.34 134 VAL A C 1
ATOM 1007 O O . VAL A 1 134 ? -6.822 9.059 -16.914 1.00 50.34 134 VAL A O 1
ATOM 1010 N N . GLY A 1 135 ? -6.550 9.129 -19.138 1.00 47.53 135 GLY A N 1
ATOM 1011 C CA . GLY A 1 135 ? -6.637 10.578 -19.322 1.00 47.53 135 GLY A CA 1
ATOM 1012 C C . GLY A 1 135 ? -8.006 11.038 -19.842 1.00 47.53 135 GLY A C 1
ATOM 1013 O O . GLY A 1 135 ? -8.110 12.151 -20.350 1.00 47.53 135 GLY A O 1
ATOM 1014 N N . ALA A 1 136 ? -9.042 10.194 -19.790 1.00 41.78 136 ALA A N 1
ATOM 1015 C CA . ALA A 1 136 ? -10.360 10.540 -20.313 1.00 41.78 136 ALA A CA 1
ATOM 1016 C C . ALA A 1 136 ? -11.215 11.210 -19.229 1.00 41.78 136 ALA A C 1
ATOM 1018 O O . ALA A 1 136 ? -11.458 10.640 -18.167 1.00 41.78 136 ALA A O 1
ATOM 1019 N N . ALA A 1 137 ? -11.661 12.435 -19.512 1.00 41.78 137 ALA A N 1
ATOM 1020 C CA . ALA A 1 137 ? -12.730 13.080 -18.767 1.00 41.78 137 ALA A CA 1
ATOM 1021 C C . ALA A 1 137 ? -13.992 12.211 -18.854 1.00 41.78 137 ALA A C 1
ATOM 1023 O O . ALA A 1 137 ? -14.434 11.885 -19.957 1.00 41.78 137 ALA A O 1
ATOM 1024 N N . ASP A 1 138 ? -14.557 11.850 -17.704 1.00 42.75 138 ASP A N 1
ATOM 1025 C CA . ASP A 1 138 ? -15.926 11.355 -17.660 1.00 42.75 138 ASP A CA 1
ATOM 1026 C C . ASP A 1 138 ? -16.863 12.507 -18.057 1.00 42.75 138 ASP A C 1
ATOM 1028 O O . ASP A 1 138 ? -16.607 13.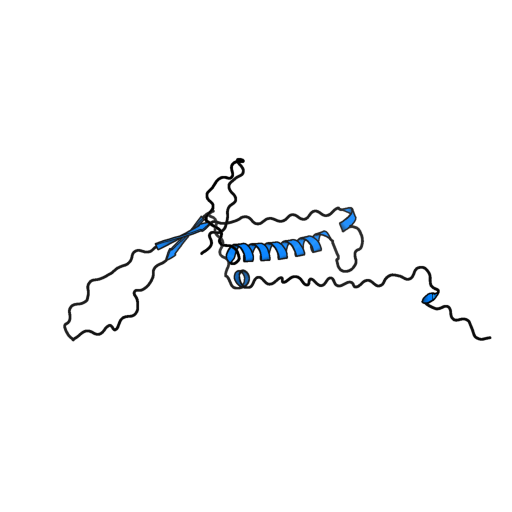680 -17.762 1.00 42.75 138 ASP A O 1
ATOM 1032 N N . SER A 1 139 ? -17.933 12.180 -18.770 1.00 45.75 139 SER A N 1
ATOM 1033 C CA . SER A 1 139 ? -18.876 13.106 -19.410 1.00 45.75 139 SER A CA 1
ATOM 1034 C C . SER A 1 139 ? -19.679 14.006 -18.453 1.00 45.75 139 SER A C 1
ATOM 1036 O O . SER A 1 139 ? -20.535 14.752 -18.920 1.00 45.75 139 SER A O 1
ATOM 1038 N N . ASP A 1 140 ? -19.368 14.009 -17.156 1.00 50.25 140 ASP A N 1
ATOM 1039 C CA . ASP A 1 140 ? -20.075 14.763 -16.112 1.00 50.25 140 ASP A CA 1
ATOM 1040 C C . ASP A 1 140 ? -19.241 15.875 -15.445 1.00 50.25 140 ASP A C 1
ATOM 1042 O O . ASP A 1 140 ? -19.624 16.420 -14.411 1.00 50.25 140 ASP A O 1
ATOM 1046 N N . GLY A 1 141 ? -18.110 16.277 -16.034 1.00 44.06 141 GLY A N 1
ATOM 1047 C CA . GLY A 1 141 ? -17.368 17.468 -15.589 1.00 44.06 141 GLY A CA 1
ATOM 1048 C C . GLY A 1 141 ? -16.716 17.356 -14.203 1.00 44.06 141 GLY A C 1
ATOM 1049 O O . GLY A 1 141 ? -16.155 18.341 -13.717 1.00 44.06 141 GLY A O 1
ATOM 1050 N N . ASP A 1 142 ? -16.745 16.174 -13.584 1.00 45.72 142 ASP A N 1
ATOM 1051 C CA . ASP A 1 142 ? -15.915 15.856 -12.429 1.00 45.72 142 ASP A CA 1
ATOM 1052 C C . ASP A 1 142 ? -14.466 15.659 -12.888 1.00 45.72 142 ASP A C 1
ATOM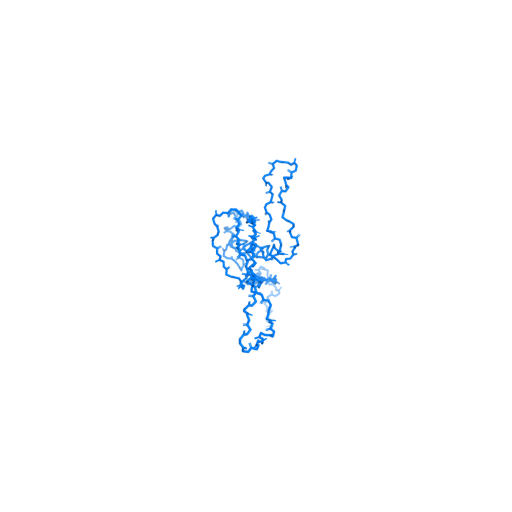 1054 O O . ASP A 1 142 ? -14.183 15.141 -13.973 1.00 45.72 142 ASP A O 1
ATOM 1058 N N . SER A 1 143 ? -13.520 16.130 -12.081 1.00 50.47 143 SER A N 1
ATOM 1059 C CA . SER A 1 143 ? -12.101 16.027 -12.401 1.00 50.47 143 SER A CA 1
ATOM 1060 C C . SER A 1 143 ? -11.731 14.560 -12.624 1.00 50.47 143 SER A C 1
ATOM 1062 O O . SER A 1 143 ? -11.819 13.767 -11.693 1.00 50.47 143 SER A O 1
ATOM 1064 N N . SER A 1 144 ? -11.323 14.220 -13.852 1.00 56.16 144 SER A N 1
ATOM 1065 C CA . SER A 1 144 ? -10.967 12.864 -14.294 1.00 56.16 144 SER A CA 1
ATOM 1066 C C . SER A 1 144 ? -10.273 12.056 -13.191 1.00 56.16 144 SER A C 1
ATOM 1068 O O . SER A 1 144 ? -9.232 12.485 -12.669 1.00 56.16 144 SER A O 1
ATOM 1070 N N . VAL A 1 145 ? -10.853 10.903 -12.839 1.00 58.44 145 VAL A N 1
ATOM 1071 C CA . VAL A 1 145 ? -10.307 9.988 -11.831 1.00 58.44 145 VAL A CA 1
ATOM 1072 C C . VAL A 1 145 ? -8.887 9.607 -12.241 1.00 58.44 145 VAL A C 1
ATOM 1074 O O . VAL A 1 145 ? -8.649 9.135 -13.347 1.00 58.44 145 VAL A O 1
ATOM 1077 N N . ARG A 1 146 ? -7.922 9.873 -11.355 1.00 66.44 146 ARG A N 1
ATOM 1078 C CA . ARG A 1 146 ? -6.519 9.521 -11.585 1.00 66.44 146 ARG A CA 1
ATOM 1079 C C . ARG A 1 146 ? -6.297 8.080 -11.172 1.00 66.44 146 ARG A C 1
ATOM 1081 O O . ARG A 1 146 ? -6.477 7.758 -9.999 1.00 66.44 146 ARG A O 1
ATOM 1088 N N . GLU A 1 147 ? -5.854 7.261 -12.108 1.00 64.50 147 GLU A N 1
ATOM 1089 C CA . GLU A 1 147 ? -5.501 5.868 -11.863 1.00 64.50 147 GLU A CA 1
ATOM 1090 C C . GLU A 1 147 ? -3.992 5.668 -12.012 1.00 64.50 147 GLU A C 1
ATOM 1092 O O . GLU A 1 147 ? -3.332 6.355 -12.797 1.00 64.50 147 GLU A O 1
ATOM 1097 N N . PHE A 1 148 ? -3.440 4.759 -11.208 1.00 65.19 148 PHE A N 1
ATOM 1098 C CA . PHE A 1 148 ? -2.051 4.333 -11.348 1.00 65.19 148 PHE A CA 1
ATOM 1099 C C . PHE A 1 148 ? -1.888 3.656 -12.712 1.00 65.19 148 PHE A C 1
ATOM 1101 O O . PHE A 1 148 ? -2.738 2.856 -13.085 1.00 65.19 148 PHE A O 1
ATOM 1108 N N . ALA A 1 149 ? -0.826 3.952 -13.460 1.00 61.19 149 ALA A N 1
ATOM 1109 C CA . ALA A 1 149 ? -0.571 3.196 -14.683 1.00 61.19 149 ALA A CA 1
ATOM 1110 C C . ALA A 1 149 ? -0.076 1.793 -14.294 1.00 61.19 149 ALA A C 1
ATOM 1112 O O . ALA A 1 149 ? 0.871 1.685 -13.506 1.00 61.19 149 ALA A O 1
ATOM 1113 N N . SER A 1 150 ? -0.707 0.732 -14.811 1.00 54.03 150 SER A N 1
ATOM 1114 C CA . SER A 1 150 ? -0.139 -0.615 -14.685 1.00 54.03 150 SER A CA 1
ATOM 1115 C C . SER A 1 150 ? 1.152 -0.714 -15.508 1.00 54.03 150 SER A C 1
ATOM 1117 O O . SER A 1 150 ? 1.300 -0.032 -16.526 1.00 54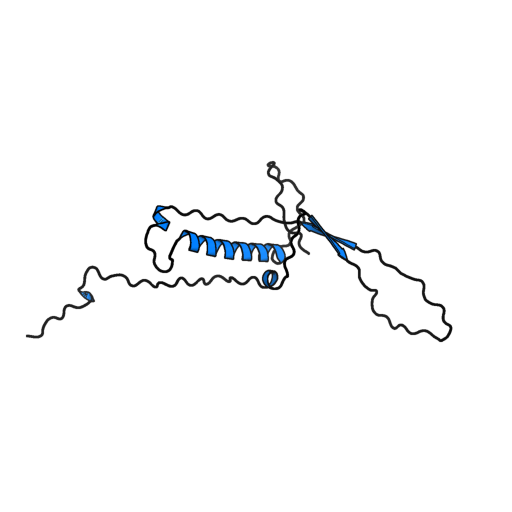.03 150 SER A O 1
ATOM 1119 N N . ALA A 1 151 ? 2.105 -1.515 -15.023 1.00 48.53 151 ALA A N 1
ATOM 1120 C CA . ALA A 1 151 ? 3.406 -1.726 -15.665 1.00 48.53 151 ALA A CA 1
ATOM 1121 C C . ALA A 1 151 ? 3.299 -2.427 -17.027 1.00 48.53 151 ALA A C 1
ATOM 1123 O O . ALA A 1 151 ? 2.404 -3.290 -17.172 1.00 48.53 151 ALA A O 1
#

Secondary structure (DSSP, 8-state):
-------GGG-TTPPP---S-----S----HHHHHSPP----SSEEEEEE--PPPP------TTPPPPPP--PPPEEEEEE-----------HHHHHS--TT-S-HHHHHHHHHHHHHHHHHHHHHHSS------PPPTT-S-----PPP-

Foldseek 3Di:
DPDPDDDPVNDDPDDDDDAQADDDPDPLDLPVVVVDDDDDDPDQKDKDWDDDDDDDDPPDDDPPDDDDDDDDDDIDMDMKGDADFDDDDDDDPVQQVDDDRNDNGPRVVVVVVVVSVSSVVVSCLAPPDQDDQDPDDDPPPPDPGGGIHHD

pLDDT: mean 74.17, std 11.42, range [41.78, 88.06]

Radius of gyration: 30.63 Å; chains: 1; bounding box: 81×50×89 Å